Protein AF-A0A822HVH5-F1 (afdb_monomer_lite)

Foldseek 3Di:
DVVVVVVVVVVCVVCPPPQDQQPPDEAEQEQCPDDPSVVVQVVCVVHHHYHYHHDD

Structure (mmCIF, N/CA/C/O backbone):
data_AF-A0A822HVH5-F1
#
_entry.id   AF-A0A822HVH5-F1
#
loop_
_atom_site.group_PDB
_atom_site.id
_atom_site.type_symbol
_atom_site.label_atom_id
_atom_site.label_alt_id
_atom_site.label_comp_id
_atom_site.label_asym_id
_atom_site.label_entity_id
_atom_site.label_seq_id
_atom_site.pdbx_PDB_ins_code
_atom_site.Cartn_x
_atom_site.Cartn_y
_atom_site.Cartn_z
_atom_site.occupancy
_atom_site.B_iso_or_equiv
_atom_site.auth_seq_id
_atom_site.auth_comp_id
_atom_site.auth_asym_id
_atom_site.auth_atom_id
_atom_site.pdbx_PDB_model_num
ATOM 1 N N . LEU A 1 1 ? 12.890 -8.875 20.198 1.00 83.31 1 LEU A N 1
ATOM 2 C CA . LEU A 1 1 ? 11.594 -9.542 19.919 1.00 83.31 1 LEU A CA 1
ATOM 3 C C . LEU A 1 1 ? 10.403 -8.757 20.464 1.00 83.31 1 LEU A C 1
ATOM 5 O O . LEU A 1 1 ? 9.622 -8.293 19.650 1.00 83.31 1 LEU A O 1
ATOM 9 N N . LEU A 1 2 ? 10.296 -8.515 21.779 1.00 91.06 2 LEU A N 1
ATOM 10 C CA . LEU A 1 2 ? 9.183 -7.737 22.359 1.00 91.06 2 LEU A CA 1
ATOM 11 C C . LEU A 1 2 ? 9.041 -6.327 21.777 1.00 91.06 2 LEU A C 1
ATOM 13 O O . LEU A 1 2 ? 7.949 -5.947 21.388 1.00 91.06 2 LEU A O 1
ATOM 17 N N . ILE A 1 3 ? 10.146 -5.585 21.651 1.00 91.31 3 ILE A N 1
ATOM 18 C CA . ILE A 1 3 ? 10.123 -4.228 21.080 1.00 91.31 3 ILE A CA 1
ATOM 19 C C . ILE A 1 3 ? 9.579 -4.253 19.647 1.00 91.31 3 ILE A C 1
ATOM 21 O O . ILE A 1 3 ? 8.731 -3.445 19.306 1.00 91.31 3 ILE A O 1
ATOM 25 N N . LEU A 1 4 ? 10.011 -5.229 18.844 1.00 89.12 4 LEU A N 1
ATOM 26 C CA . LEU A 1 4 ? 9.597 -5.416 17.449 1.00 89.12 4 LEU A CA 1
ATOM 27 C C . LEU A 1 4 ? 8.108 -5.796 17.342 1.00 89.12 4 LEU A C 1
ATOM 29 O O . LEU A 1 4 ? 7.396 -5.312 16.471 1.00 89.12 4 LEU A O 1
ATOM 33 N N . TYR A 1 5 ? 7.624 -6.626 18.267 1.00 93.25 5 TYR A N 1
ATOM 34 C CA . TYR A 1 5 ? 6.210 -6.984 18.371 1.00 93.25 5 TYR A CA 1
ATOM 35 C C . TYR A 1 5 ? 5.340 -5.792 18.796 1.00 93.25 5 TYR A C 1
ATOM 37 O O . TYR A 1 5 ? 4.281 -5.557 18.216 1.00 93.25 5 TYR A O 1
ATOM 45 N N . VAL A 1 6 ? 5.794 -5.016 19.783 1.00 94.06 6 VAL A N 1
ATOM 46 C CA . VAL A 1 6 ? 5.083 -3.830 20.277 1.00 94.06 6 VAL A CA 1
ATOM 47 C C . VAL A 1 6 ? 5.037 -2.750 19.206 1.00 94.06 6 VAL A C 1
ATOM 49 O O . VAL A 1 6 ? 3.961 -2.219 18.951 1.00 94.06 6 VAL A O 1
ATOM 52 N N . THR A 1 7 ? 6.154 -2.461 18.531 1.00 92.69 7 THR A N 1
ATOM 53 C CA . THR A 1 7 ? 6.158 -1.491 17.431 1.00 92.69 7 THR A CA 1
ATOM 54 C C . THR A 1 7 ? 5.271 -1.958 16.287 1.00 92.69 7 THR A C 1
ATOM 56 O O . THR A 1 7 ? 4.481 -1.158 15.803 1.00 92.69 7 THR A O 1
ATOM 59 N N . TYR A 1 8 ? 5.297 -3.241 15.908 1.00 90.38 8 TYR A N 1
ATOM 60 C CA . TYR A 1 8 ? 4.386 -3.788 14.895 1.00 90.38 8 TYR A CA 1
ATOM 61 C C . TYR A 1 8 ? 2.907 -3.591 15.265 1.00 90.38 8 TYR A C 1
ATOM 63 O O . TYR A 1 8 ? 2.126 -3.082 14.460 1.00 90.38 8 TYR A O 1
ATOM 71 N N . ARG A 1 9 ? 2.522 -3.918 16.505 1.00 87.94 9 ARG A N 1
ATOM 72 C CA . ARG A 1 9 ? 1.150 -3.708 17.004 1.00 87.94 9 ARG A CA 1
ATOM 73 C C . ARG A 1 9 ? 0.779 -2.226 17.055 1.00 87.94 9 ARG A C 1
ATOM 75 O O . ARG A 1 9 ? -0.355 -1.876 16.745 1.00 87.94 9 ARG A O 1
ATOM 82 N N . PHE A 1 10 ? 1.726 -1.359 17.406 1.00 90.44 10 PHE A N 1
ATOM 83 C CA . PHE A 1 10 ? 1.523 0.087 17.436 1.00 90.44 10 PHE A CA 1
ATOM 84 C C . PHE A 1 10 ? 1.349 0.670 16.027 1.00 90.44 10 PHE A C 1
ATOM 86 O O . PHE A 1 10 ? 0.457 1.484 15.813 1.00 90.44 10 PHE A O 1
ATOM 93 N N . TYR A 1 11 ? 2.122 0.195 15.044 1.00 87.62 11 TYR A N 1
ATOM 94 C CA . TYR A 1 11 ? 1.944 0.549 13.633 1.00 87.62 11 TYR A CA 1
ATOM 95 C C . TYR A 1 11 ? 0.559 0.149 13.119 1.00 87.62 11 TYR A C 1
ATOM 97 O O . TYR A 1 11 ? -0.091 0.960 12.469 1.00 87.62 11 TYR A O 1
ATOM 105 N N . GLN A 1 12 ? 0.074 -1.051 13.450 1.00 81.19 12 GLN A N 1
ATOM 106 C CA . GLN A 1 12 ? -1.279 -1.482 13.074 1.00 81.19 12 GLN A CA 1
ATOM 107 C C . GLN A 1 12 ? -2.385 -0.663 13.755 1.00 81.19 12 GLN A C 1
ATOM 109 O O . GLN A 1 12 ? -3.444 -0.469 13.168 1.00 81.19 12 GLN A O 1
ATOM 114 N N . TYR A 1 13 ? -2.150 -0.178 14.977 1.00 84.31 13 TYR A N 1
ATOM 115 C CA . TYR A 1 13 ? -3.094 0.688 15.686 1.00 84.31 13 TYR A CA 1
ATOM 116 C C . TYR A 1 13 ? -3.127 2.112 15.112 1.00 84.31 13 TYR A C 1
ATOM 118 O O . TYR A 1 13 ? -4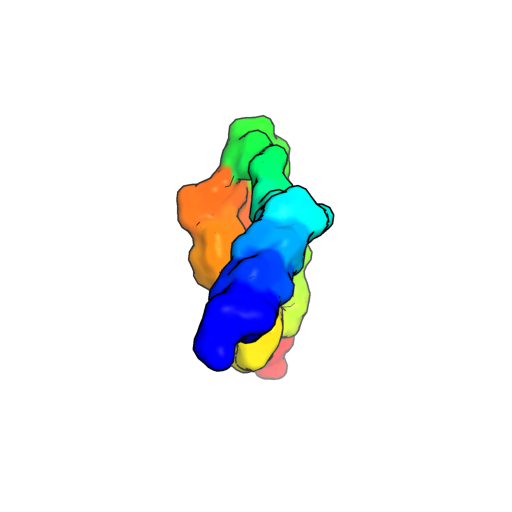.191 2.718 15.037 1.00 84.31 13 TYR A O 1
ATOM 126 N N . LEU A 1 14 ? -1.970 2.645 14.699 1.00 80.25 14 LEU A N 1
ATOM 127 C CA . LEU A 1 14 ? -1.863 3.982 14.104 1.00 80.25 14 LEU A CA 1
ATOM 128 C C . LEU A 1 14 ? -2.285 4.036 12.634 1.00 80.25 14 LEU A C 1
ATOM 130 O O . LEU A 1 14 ? -2.782 5.065 12.187 1.00 80.25 14 LEU A O 1
ATOM 134 N N . TYR A 1 15 ? -2.098 2.946 11.893 1.00 73.44 15 TYR A N 1
ATOM 135 C CA . TYR A 1 15 ? -2.534 2.802 10.507 1.00 73.44 15 TYR A CA 1
ATOM 136 C C . TYR A 1 15 ? -3.591 1.698 10.418 1.00 73.44 15 TYR A C 1
ATOM 138 O O . TYR A 1 15 ? -3.314 0.631 9.856 1.00 73.44 15 TYR A O 1
ATOM 146 N N . PRO A 1 16 ? -4.798 1.916 10.980 1.00 64.56 16 PRO A N 1
ATOM 147 C CA . PRO A 1 16 ? -5.905 1.013 10.729 1.00 64.56 16 PRO A CA 1
ATOM 148 C C . PRO A 1 16 ? -6.128 0.973 9.216 1.00 64.56 16 PRO A C 1
ATOM 150 O O . PRO A 1 16 ? -6.152 2.016 8.556 1.00 64.56 16 PRO A O 1
ATOM 153 N N . SER A 1 17 ? -6.229 -0.232 8.646 1.00 58.41 17 SER A N 1
ATOM 154 C CA . SER A 1 17 ? -6.588 -0.374 7.237 1.00 58.41 17 SER A CA 1
ATOM 155 C C . SER A 1 17 ? -7.882 0.405 7.013 1.00 58.41 17 SER A C 1
ATOM 157 O O . SER A 1 17 ? -8.821 0.201 7.784 1.00 58.41 17 SER A O 1
ATOM 159 N N . PRO A 1 18 ? -7.918 1.340 6.049 1.00 60.22 18 PRO A N 1
ATOM 160 C CA . PRO A 1 18 ? -9.078 2.190 5.870 1.00 60.22 18 PRO A CA 1
ATOM 161 C C . PRO A 1 18 ? -10.289 1.291 5.633 1.00 60.22 18 PRO A C 1
ATOM 163 O O . PRO A 1 18 ? -10.296 0.489 4.698 1.00 60.22 18 PRO A O 1
ATOM 166 N N . ASP A 1 19 ? -11.276 1.402 6.518 1.00 56.47 19 ASP A N 1
ATOM 167 C CA . ASP A 1 19 ? -12.573 0.754 6.382 1.00 56.47 19 ASP A CA 1
ATOM 168 C C . ASP A 1 19 ? -13.321 1.491 5.269 1.00 56.47 19 ASP A C 1
ATOM 170 O O . ASP A 1 19 ? -14.040 2.471 5.478 1.00 56.47 19 ASP A O 1
ATOM 174 N N . ILE A 1 20 ? -12.990 1.130 4.031 1.00 58.44 20 ILE A N 1
ATOM 175 C CA . ILE A 1 20 ? -13.681 1.631 2.856 1.00 58.44 20 ILE A CA 1
ATOM 176 C C . ILE A 1 20 ? -14.977 0.832 2.781 1.00 58.44 20 ILE A C 1
ATOM 178 O O . ILE A 1 20 ? -14.947 -0.333 2.395 1.00 58.44 20 ILE A O 1
ATOM 182 N N . ASP A 1 21 ? -16.093 1.461 3.155 1.00 59.88 21 ASP A N 1
ATOM 183 C CA . ASP A 1 21 ? -17.432 0.906 2.942 1.00 59.88 21 ASP A CA 1
ATOM 184 C C . ASP A 1 21 ? -17.552 0.412 1.480 1.00 59.88 21 ASP A C 1
ATOM 186 O O . ASP A 1 21 ? -17.431 1.227 0.552 1.00 59.88 21 ASP A O 1
ATOM 190 N N . PRO A 1 22 ? -17.748 -0.905 1.257 1.00 58.88 22 PRO A N 1
ATOM 191 C CA . PRO A 1 22 ? -17.876 -1.502 -0.073 1.00 58.88 22 PRO A CA 1
ATOM 192 C C . PRO A 1 22 ? -19.020 -0.913 -0.896 1.00 58.88 22 PRO A C 1
ATOM 194 O O . PRO A 1 22 ? -19.030 -1.015 -2.127 1.00 58.88 22 PRO A O 1
ATOM 197 N N . ASN A 1 23 ? -20.031 -0.356 -0.225 1.00 56.12 23 ASN A N 1
ATOM 198 C CA . ASN A 1 23 ? -21.307 -0.031 -0.839 1.00 56.12 23 ASN A CA 1
ATOM 199 C C . ASN A 1 23 ? -21.218 1.277 -1.635 1.00 56.12 23 ASN A C 1
ATOM 201 O O . ASN A 1 23 ? -21.436 2.376 -1.131 1.00 56.12 23 ASN A O 1
ATOM 205 N N . GLY A 1 24 ? -20.915 1.142 -2.928 1.00 61.25 24 GLY A N 1
ATOM 206 C CA . GLY A 1 24 ? -21.053 2.213 -3.918 1.00 61.25 24 GLY A CA 1
ATOM 207 C C . GLY A 1 24 ? -19.793 3.033 -4.198 1.00 61.25 24 GLY A C 1
ATOM 208 O O . GLY A 1 24 ? -19.877 4.019 -4.931 1.00 61.25 24 GLY A O 1
ATOM 209 N N . LYS A 1 25 ? -18.624 2.644 -3.670 1.00 64.50 25 LYS A N 1
ATOM 210 C CA . LYS A 1 25 ? -17.339 3.264 -4.033 1.00 64.50 25 LYS A CA 1
ATOM 211 C C . LYS A 1 25 ? -16.577 2.406 -5.039 1.00 64.50 25 LYS A C 1
ATOM 213 O O . LYS A 1 25 ? -16.411 1.206 -4.854 1.00 64.50 25 LYS A O 1
ATOM 218 N N . TYR A 1 26 ? -16.085 3.060 -6.086 1.00 71.44 26 TYR A N 1
ATOM 219 C CA . TYR A 1 26 ? -15.240 2.460 -7.114 1.00 71.44 26 TYR A CA 1
ATOM 220 C C . TYR A 1 26 ? -13.850 3.077 -7.013 1.00 71.44 26 TYR A C 1
ATOM 222 O O . TYR A 1 26 ? -13.719 4.302 -6.951 1.00 71.44 26 TYR A O 1
ATOM 230 N N . VAL A 1 27 ? -12.814 2.241 -6.986 1.00 72.94 27 VAL A N 1
ATOM 231 C CA . VAL A 1 27 ? -11.420 2.705 -6.947 1.00 72.94 27 VAL A CA 1
ATOM 232 C C . VAL A 1 27 ? -10.761 2.355 -8.270 1.00 72.94 27 VAL A C 1
ATOM 234 O O . VAL A 1 27 ? -10.675 1.184 -8.634 1.00 72.94 27 VAL A O 1
ATOM 237 N N . LEU A 1 28 ? -10.299 3.376 -8.992 1.00 78.06 28 LEU A N 1
ATOM 238 C CA . LEU A 1 28 ? -9.510 3.203 -10.205 1.00 78.06 28 LEU A CA 1
ATOM 239 C C . LEU A 1 28 ? -8.026 3.134 -9.836 1.00 78.06 28 LEU A C 1
ATOM 241 O O . LEU A 1 28 ? -7.491 4.071 -9.245 1.00 78.06 28 LEU A O 1
ATOM 245 N N . ILE A 1 29 ? -7.369 2.032 -10.186 1.00 78.88 29 ILE A N 1
ATOM 246 C CA . ILE A 1 29 ? -5.938 1.824 -9.951 1.00 78.88 29 ILE A CA 1
ATOM 247 C C . ILE A 1 29 ? -5.238 1.789 -11.306 1.00 78.88 29 ILE A C 1
ATOM 249 O O . ILE A 1 29 ? -5.430 0.854 -12.084 1.00 78.88 29 ILE A O 1
ATOM 253 N N . SER A 1 30 ? -4.420 2.801 -11.592 1.00 78.81 30 SER A N 1
ATOM 254 C CA . SER A 1 30 ? -3.549 2.825 -12.768 1.00 78.81 30 SER A CA 1
ATOM 255 C C . SER A 1 30 ? -2.209 2.140 -12.487 1.00 78.81 30 SER A C 1
ATOM 257 O O . SER A 1 30 ? -1.719 2.164 -11.359 1.00 78.81 30 SER A O 1
ATOM 259 N N . GLY A 1 31 ? -1.617 1.496 -13.501 1.00 70.44 31 GLY A N 1
ATOM 260 C CA . GLY A 1 31 ? -0.329 0.803 -13.351 1.00 70.44 31 GLY A CA 1
ATOM 261 C C . GLY A 1 31 ? -0.427 -0.509 -12.563 1.00 70.44 31 GLY A C 1
ATOM 262 O O . GLY A 1 31 ? 0.376 -0.759 -11.667 1.00 70.44 31 GLY A O 1
ATOM 263 N N . CYS A 1 32 ? -1.430 -1.339 -12.861 1.00 70.19 32 CYS A N 1
ATOM 264 C CA . CYS A 1 32 ? -1.676 -2.609 -12.162 1.00 70.19 32 CYS A CA 1
ATOM 265 C C . CYS A 1 32 ? -0.848 -3.799 -12.707 1.00 70.19 32 CYS A C 1
ATOM 267 O O . CYS A 1 32 ? -0.979 -4.921 -12.215 1.00 70.19 32 CYS A O 1
ATOM 269 N N . ASP A 1 33 ? 0.014 -3.576 -13.703 1.00 66.50 33 ASP A N 1
ATOM 270 C CA . ASP A 1 33 ? 0.776 -4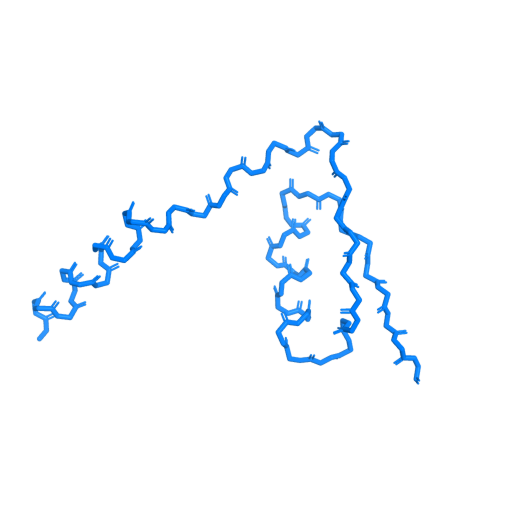.641 -14.369 1.00 66.50 33 ASP A CA 1
ATOM 271 C C . ASP A 1 33 ? 1.781 -5.334 -13.448 1.00 66.50 33 ASP A C 1
ATOM 273 O O . ASP A 1 33 ? 1.904 -6.556 -13.481 1.00 66.50 33 ASP A O 1
ATOM 277 N N . THR A 1 34 ? 2.494 -4.575 -12.605 1.00 71.12 34 THR A N 1
ATOM 278 C CA . THR A 1 34 ? 3.504 -5.115 -11.679 1.00 71.12 34 THR A CA 1
ATOM 279 C C . THR A 1 34 ? 3.657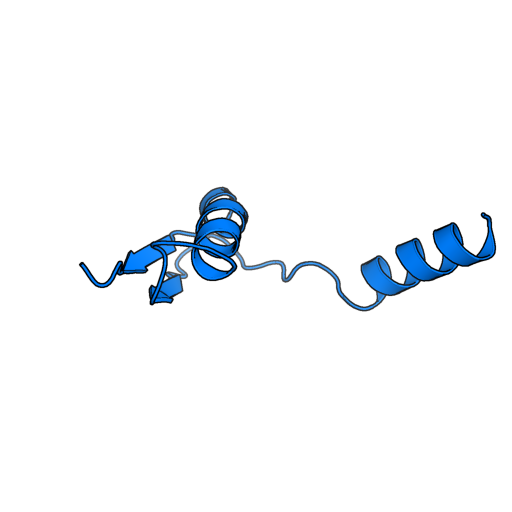 -4.256 -10.413 1.00 71.12 34 THR A C 1
ATOM 281 O O . THR A 1 34 ? 3.330 -3.070 -10.390 1.00 71.12 34 THR A O 1
ATOM 284 N N . GLY A 1 35 ? 4.168 -4.851 -9.329 1.00 76.25 35 GLY A N 1
ATOM 285 C CA . GLY A 1 35 ? 4.563 -4.125 -8.116 1.00 76.25 35 GLY A CA 1
ATOM 286 C C . GLY A 1 35 ? 3.399 -3.685 -7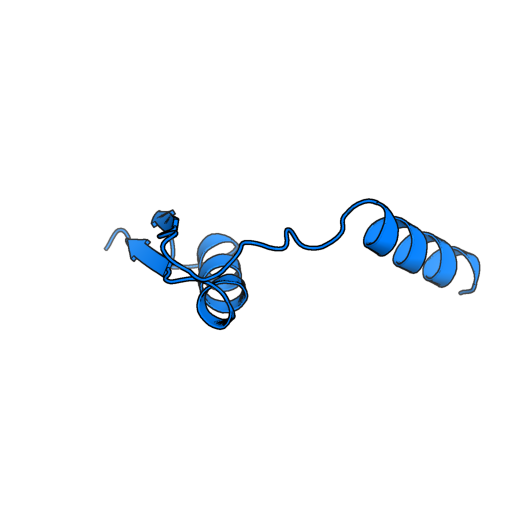.218 1.00 76.25 35 GLY A C 1
ATOM 287 O O . GLY A 1 35 ? 2.500 -4.465 -6.911 1.00 76.25 35 GLY A O 1
ATOM 288 N N . PHE A 1 36 ? 3.449 -2.441 -6.731 1.00 75.25 36 PHE A N 1
ATOM 289 C CA . PHE A 1 36 ? 2.539 -1.933 -5.696 1.00 75.25 36 PHE A CA 1
ATOM 290 C C . PHE A 1 36 ? 1.074 -1.873 -6.157 1.00 75.25 36 PHE A C 1
ATOM 292 O O . PHE A 1 36 ? 0.191 -2.282 -5.407 1.00 75.25 36 PHE A O 1
ATOM 299 N N . GLY A 1 37 ? 0.817 -1.447 -7.401 1.00 68.50 37 GLY A N 1
ATOM 300 C CA . GLY A 1 37 ? -0.537 -1.363 -7.967 1.00 68.50 37 GLY A CA 1
ATOM 301 C C . GLY A 1 37 ? -1.242 -2.721 -8.053 1.00 68.50 37 GLY A C 1
ATOM 302 O O . GLY A 1 37 ? -2.430 -2.813 -7.755 1.00 68.50 37 GLY A O 1
ATOM 303 N N . HIS A 1 38 ? -0.496 -3.788 -8.359 1.00 73.06 38 HIS A N 1
ATOM 304 C CA . HIS A 1 38 ? -1.012 -5.159 -8.403 1.00 73.06 38 HIS A CA 1
ATOM 305 C C . HIS A 1 38 ? -1.447 -5.653 -7.016 1.00 73.06 38 HIS A C 1
ATOM 307 O O . HIS A 1 38 ? -2.566 -6.134 -6.831 1.00 73.06 38 HIS A O 1
ATOM 313 N N . THR A 1 39 ? -0.588 -5.474 -6.010 1.00 75.25 39 THR A N 1
ATOM 314 C CA . THR A 1 39 ? -0.890 -5.877 -4.629 1.00 75.25 39 THR A CA 1
ATOM 315 C C . THR A 1 39 ? -2.048 -5.065 -4.046 1.00 75.25 39 THR A C 1
ATOM 317 O O . THR A 1 39 ? -2.904 -5.632 -3.368 1.00 75.25 39 THR A O 1
ATOM 320 N N . LEU A 1 40 ? -2.116 -3.765 -4.356 1.00 73.88 40 LEU A N 1
ATOM 321 C CA . LEU A 1 40 ? -3.222 -2.886 -3.968 1.00 73.88 40 LEU A CA 1
ATOM 322 C C . LEU A 1 40 ?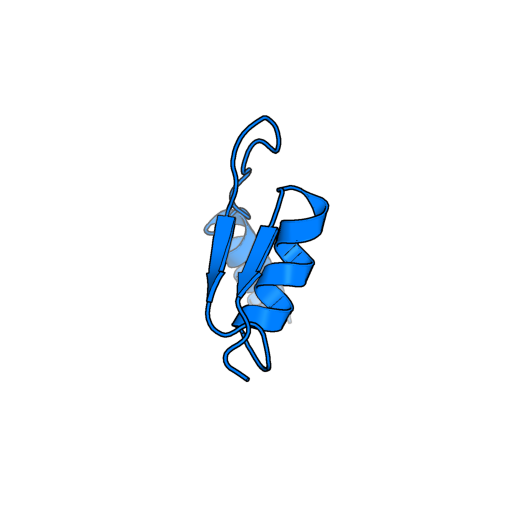 -4.554 -3.296 -4.604 1.00 73.88 40 LEU A C 1
ATOM 324 O O . LEU A 1 40 ? -5.586 -3.286 -3.933 1.00 73.88 40 LEU A O 1
ATOM 328 N N . ALA A 1 41 ? -4.551 -3.666 -5.887 1.00 73.62 41 ALA A N 1
ATOM 329 C CA . ALA A 1 41 ? -5.762 -4.107 -6.573 1.00 73.62 41 ALA A CA 1
ATOM 330 C C . ALA A 1 41 ? -6.315 -5.404 -5.973 1.00 73.62 41 ALA A C 1
ATOM 332 O O . ALA A 1 41 ? -7.525 -5.532 -5.784 1.00 73.62 41 ALA A O 1
ATOM 333 N N . ILE A 1 42 ? -5.435 -6.334 -5.596 1.00 70.56 42 ILE A N 1
ATOM 334 C CA . ILE A 1 42 ? -5.820 -7.597 -4.957 1.00 70.56 42 ILE A CA 1
ATOM 335 C C . ILE A 1 42 ? -6.296 -7.382 -3.515 1.00 70.56 42 ILE A C 1
ATOM 337 O O . ILE A 1 42 ? -7.272 -8.012 -3.100 1.00 70.56 42 ILE A O 1
ATOM 341 N N . SER A 1 43 ? -5.635 -6.517 -2.736 1.00 72.75 43 SER A N 1
ATOM 342 C CA . SER A 1 43 ? -6.036 -6.269 -1.345 1.00 72.75 43 SER A CA 1
ATOM 343 C C . SER A 1 43 ? -7.386 -5.566 -1.268 1.00 72.75 43 SER A C 1
ATOM 345 O O . SER A 1 43 ? -8.231 -5.954 -0.462 1.00 72.75 43 SER A O 1
ATOM 347 N N . ASN A 1 44 ? -7.611 -4.573 -2.132 1.00 64.81 44 ASN A N 1
ATOM 348 C CA . ASN A 1 44 ? -8.842 -3.791 -2.120 1.00 64.81 44 ASN A CA 1
ATOM 349 C C . ASN A 1 44 ? -9.985 -4.467 -2.879 1.00 64.81 44 ASN A C 1
ATOM 351 O O . ASN A 1 44 ? -11.131 -4.258 -2.500 1.00 64.81 44 ASN A O 1
ATOM 355 N N . GLY A 1 45 ? -9.709 -5.330 -3.864 1.00 61.12 45 GLY A N 1
ATOM 356 C CA . GLY A 1 45 ? -10.737 -6.080 -4.599 1.00 61.12 45 GLY A CA 1
ATOM 357 C C . GLY A 1 45 ? -11.580 -7.023 -3.731 1.00 61.12 45 GLY A C 1
ATOM 358 O O . GLY A 1 45 ? -12.647 -7.459 -4.151 1.00 61.12 45 GLY A O 1
ATOM 359 N N . LYS A 1 46 ? -11.131 -7.326 -2.505 1.00 63.84 46 LYS A N 1
ATOM 360 C CA . LYS A 1 46 ? -11.898 -8.124 -1.536 1.00 63.84 46 LYS A CA 1
ATOM 361 C C . LYS A 1 46 ? -13.008 -7.341 -0.836 1.00 63.84 46 LYS A C 1
ATOM 363 O O . LYS A 1 46 ? -13.975 -7.954 -0.403 1.00 63.84 46 LYS A O 1
ATOM 368 N N . ASN A 1 47 ? -12.862 -6.020 -0.735 1.00 63.88 47 ASN A N 1
ATOM 369 C CA . ASN A 1 47 ? -13.774 -5.154 0.011 1.00 63.88 47 ASN A CA 1
ATOM 370 C C . ASN A 1 47 ? -14.391 -4.053 -0.860 1.00 63.88 47 ASN A C 1
ATOM 372 O O . ASN A 1 47 ? -15.354 -3.438 -0.445 1.00 63.88 47 ASN A O 1
ATOM 376 N N . VAL A 1 48 ? -13.852 -3.752 -2.041 1.00 70.12 48 VAL A N 1
ATOM 377 C CA . VAL A 1 48 ? -14.284 -2.617 -2.867 1.00 70.12 48 VAL A CA 1
ATOM 378 C C . VAL A 1 48 ? -14.202 -3.005 -4.336 1.00 70.12 48 VAL A C 1
ATOM 380 O O . VAL A 1 48 ? -13.343 -3.790 -4.740 1.00 70.12 48 VAL A O 1
ATOM 383 N N . PHE A 1 49 ? -15.078 -2.437 -5.161 1.00 71.25 49 PHE A N 1
ATOM 384 C CA . PHE A 1 49 ? -15.033 -2.656 -6.599 1.00 71.25 49 PHE A CA 1
ATOM 385 C C . PHE A 1 49 ? -13.832 -1.905 -7.201 1.00 71.25 49 PHE A C 1
ATOM 387 O O . PHE A 1 49 ? -13.816 -0.673 -7.287 1.00 71.25 49 PHE A O 1
ATOM 394 N N . VAL A 1 50 ? -12.794 -2.654 -7.578 1.00 73.12 50 VAL A N 1
ATOM 395 C CA . VAL A 1 50 ? -11.551 -2.110 -8.137 1.00 73.12 50 VAL A CA 1
ATOM 396 C C . VAL A 1 50 ? -11.584 -2.182 -9.660 1.00 73.12 50 VAL A C 1
ATOM 398 O O . VAL A 1 50 ? -11.791 -3.248 -10.236 1.00 73.12 50 VAL A O 1
ATOM 401 N N . ILE A 1 51 ? -11.319 -1.051 -10.314 1.00 75.56 51 ILE A N 1
ATOM 402 C CA . ILE A 1 51 ? -11.106 -0.961 -11.760 1.00 75.56 51 ILE A CA 1
ATOM 403 C C . ILE A 1 51 ? -9.604 -0.784 -11.988 1.00 75.56 51 ILE A C 1
ATOM 405 O O . ILE A 1 51 ? -9.052 0.292 -11.767 1.00 75.56 51 ILE A O 1
ATOM 409 N N . ALA A 1 52 ? -8.933 -1.855 -12.400 1.00 77.88 52 ALA A N 1
ATOM 410 C CA . ALA A 1 52 ? -7.507 -1.834 -12.699 1.00 77.88 52 ALA A CA 1
ATOM 411 C C . ALA A 1 52 ? -7.264 -1.449 -14.166 1.00 77.88 52 ALA A C 1
ATOM 413 O O . ALA A 1 52 ? -7.776 -2.103 -15.075 1.00 77.88 52 ALA A O 1
ATOM 414 N N . THR A 1 53 ? -6.464 -0.407 -14.405 1.00 76.38 53 THR A N 1
ATOM 415 C CA . THR A 1 53 ? -6.025 -0.007 -15.748 1.00 76.38 53 THR A CA 1
ATOM 416 C C . THR A 1 53 ? -4.529 -0.270 -15.900 1.00 76.38 53 THR A C 1
ATOM 418 O O . THR A 1 53 ? -3.686 0.444 -15.348 1.00 76.38 53 THR A O 1
ATOM 421 N N . CYS A 1 54 ? -4.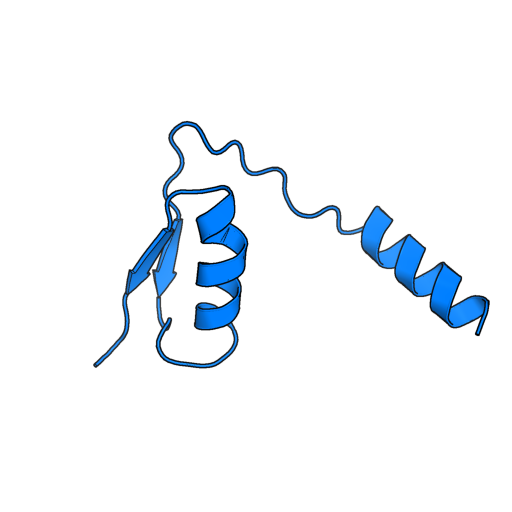221 -1.317 -16.648 1.00 70.50 54 CYS A N 1
ATOM 422 C CA . CYS A 1 54 ? -2.882 -1.763 -16.998 1.00 70.50 54 CYS A CA 1
ATOM 423 C C . CYS A 1 54 ? -2.396 -1.070 -18.286 1.00 70.50 54 CYS A C 1
ATOM 425 O O . CYS A 1 54 ? -3.006 -1.307 -19.337 1.00 70.50 54 CYS A O 1
ATOM 427 N N . PRO A 1 55 ? -1.378 -0.183 -18.257 1.00 63.75 55 PRO A N 1
ATOM 428 C CA . PRO A 1 55 ? -0.659 0.189 -19.472 1.00 63.75 55 PRO A CA 1
ATOM 429 C C . PRO A 1 55 ? -0.037 -1.061 -20.118 1.00 63.75 55 PRO A C 1
ATOM 431 O O . PRO A 1 55 ? 0.829 -1.708 -19.543 1.00 63.75 55 PRO A O 1
ATOM 434 N N . LYS A 1 56 ? -0.529 -1.392 -21.316 1.00 56.34 56 LYS A N 1
ATOM 435 C CA . LYS A 1 56 ? 0.013 -2.437 -22.197 1.00 56.34 56 LYS A CA 1
ATOM 436 C C . LYS A 1 56 ? 1.502 -2.255 -22.476 1.00 56.34 56 LYS A C 1
ATOM 438 O O . LYS A 1 56 ? 1.910 -1.095 -22.707 1.00 56.34 56 LYS A O 1
#

pLDDT: mean 73.48, std 10.65, range [56.12, 94.06]

Secondary structure (DSSP, 8-state):
-HHHHHHHHHHHHHSPPP----SS-EEEEE--SSTHHHHHHHHHTTTSEEEEE---

Sequence (56 aa):
LLILYVTYRFYQYLYPSPDIDPNGKYVLISGCDTGFGHTLAISNGKNVFVIATCPK

Radius of gyration: 14.84 Å; chains: 1; bounding box: 33×14×45 Å